Protein AF-A0A377ASV1-F1 (afdb_monomer)
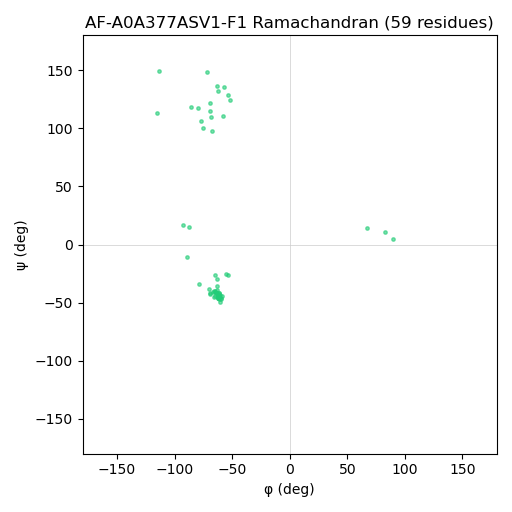
Foldseek 3Di:
DDDDPPPDDDADPCDDVNDHPVPPVVVVVVVVVVVVVVVVVVVVVVVVVVVVVVVCVVVVD

Structure (mmCIF, N/CA/C/O backbone):
data_AF-A0A377ASV1-F1
#
_entry.id   AF-A0A377ASV1-F1
#
loop_
_atom_site.group_PDB
_atom_site.id
_atom_site.type_symbol
_atom_site.label_atom_id
_atom_site.label_alt_id
_atom_site.label_comp_id
_atom_site.label_asym_id
_atom_site.label_entity_id
_atom_site.label_seq_id
_atom_site.pdbx_PDB_ins_code
_atom_site.Cartn_x
_atom_site.Cartn_y
_atom_site.Cartn_z
_atom_site.occupancy
_atom_site.B_iso_or_equiv
_atom_site.auth_seq_id
_atom_site.auth_comp_id
_atom_site.auth_asym_id
_atom_site.auth_atom_id
_atom_site.pdbx_PDB_model_num
ATOM 1 N N . MET A 1 1 ? 39.939 -20.966 -33.977 1.00 40.81 1 MET A N 1
ATOM 2 C CA . MET A 1 1 ? 38.565 -20.453 -34.162 1.00 40.81 1 MET A CA 1
ATOM 3 C C . MET A 1 1 ? 38.427 -19.187 -33.334 1.00 40.81 1 MET A C 1
ATOM 5 O O . MET A 1 1 ? 38.644 -19.255 -32.135 1.00 40.81 1 MET A O 1
ATOM 9 N N . ALA A 1 2 ? 38.194 -18.035 -33.964 1.00 59.53 2 ALA A N 1
ATOM 10 C CA . ALA A 1 2 ? 38.114 -16.758 -33.257 1.00 59.53 2 ALA A CA 1
ATOM 11 C C . ALA A 1 2 ? 36.732 -16.605 -32.604 1.00 59.53 2 ALA A C 1
ATOM 13 O O . ALA A 1 2 ? 35.709 -16.596 -33.289 1.00 59.53 2 ALA A O 1
ATOM 14 N N . GLU A 1 3 ? 36.701 -16.520 -31.277 1.00 65.19 3 GLU A N 1
ATOM 15 C CA . GLU A 1 3 ? 35.477 -16.355 -30.501 1.00 65.19 3 GLU A CA 1
ATOM 16 C C . GLU A 1 3 ? 34.895 -14.951 -30.734 1.00 65.19 3 GLU A C 1
ATOM 18 O O . GLU A 1 3 ? 35.507 -13.923 -30.432 1.00 65.19 3 GLU A O 1
ATOM 23 N N . LYS A 1 4 ? 33.709 -14.889 -31.346 1.00 68.69 4 LYS A N 1
ATOM 24 C CA . LYS A 1 4 ? 33.058 -13.632 -31.729 1.00 68.69 4 LYS A CA 1
ATOM 25 C C . LYS A 1 4 ? 32.476 -12.971 -30.474 1.00 68.69 4 LYS A C 1
ATOM 27 O O . LYS A 1 4 ? 31.410 -13.359 -29.997 1.00 68.69 4 LYS A O 1
ATOM 32 N N . LYS A 1 5 ? 33.181 -11.975 -29.927 1.00 69.75 5 LYS A N 1
ATOM 33 C CA . LYS A 1 5 ? 32.768 -11.225 -28.729 1.00 69.75 5 LYS A CA 1
ATOM 34 C C . LYS A 1 5 ? 31.393 -10.583 -28.968 1.00 69.75 5 LYS A C 1
ATOM 36 O O . LYS A 1 5 ? 31.258 -9.675 -29.784 1.00 69.75 5 LYS A O 1
ATOM 41 N N . ARG A 1 6 ? 30.350 -11.071 -28.287 1.00 73.75 6 ARG A N 1
ATOM 42 C CA . ARG A 1 6 ? 28.999 -10.493 -28.370 1.00 73.75 6 ARG A CA 1
ATOM 43 C C . ARG A 1 6 ? 29.009 -9.115 -27.716 1.00 73.75 6 ARG A C 1
ATOM 45 O O . ARG A 1 6 ? 29.095 -9.011 -26.494 1.00 73.75 6 ARG A O 1
ATOM 52 N N . THR A 1 7 ? 28.890 -8.061 -28.515 1.00 72.56 7 THR A N 1
ATOM 53 C CA . THR A 1 7 ? 28.716 -6.697 -28.008 1.00 72.56 7 THR A CA 1
ATOM 54 C C . THR A 1 7 ? 27.349 -6.597 -27.330 1.00 72.56 7 THR A C 1
ATOM 56 O O . THR A 1 7 ? 26.318 -6.456 -27.985 1.00 72.56 7 THR A O 1
ATOM 59 N N . ARG A 1 8 ? 27.314 -6.731 -26.000 1.00 70.12 8 ARG A N 1
ATOM 60 C CA . ARG A 1 8 ? 26.116 -6.445 -25.207 1.00 70.12 8 ARG A CA 1
ATOM 61 C C . ARG A 1 8 ? 26.013 -4.927 -25.086 1.00 70.12 8 ARG A C 1
ATOM 63 O O . ARG A 1 8 ? 26.782 -4.320 -24.349 1.00 70.12 8 ARG A O 1
ATOM 70 N N . TRP A 1 9 ? 25.071 -4.331 -25.808 1.00 73.19 9 TRP A N 1
ATOM 71 C CA . TRP A 1 9 ? 24.733 -2.917 -25.666 1.00 73.19 9 TRP A CA 1
ATOM 72 C C . TRP A 1 9 ? 24.463 -2.586 -24.192 1.00 73.19 9 TRP A C 1
ATOM 74 O O . TRP A 1 9 ? 23.639 -3.246 -23.547 1.00 73.19 9 TRP A O 1
ATOM 84 N N . GLN A 1 10 ? 25.180 -1.598 -23.645 1.00 71.56 10 GLN A N 1
ATOM 85 C CA . GLN A 1 10 ? 24.875 -1.086 -22.311 1.00 71.56 10 GLN A CA 1
ATOM 86 C C . GLN A 1 10 ? 23.467 -0.491 -22.324 1.00 71.56 10 GLN A C 1
ATOM 88 O O . GLN A 1 10 ? 23.103 0.275 -23.215 1.00 71.56 10 GLN A O 1
ATOM 93 N N . ARG A 1 11 ? 22.658 -0.863 -21.329 1.00 68.44 11 ARG A N 1
ATOM 94 C CA . ARG A 1 11 ? 21.334 -0.266 -21.150 1.00 68.44 11 ARG A CA 1
ATOM 95 C C . ARG A 1 11 ? 21.494 1.160 -20.638 1.00 68.44 11 ARG A C 1
ATOM 97 O O . ARG A 1 11 ? 22.439 1.450 -19.910 1.00 68.44 11 ARG A O 1
ATOM 104 N N . ARG A 1 12 ? 20.557 2.036 -21.010 1.00 69.62 12 ARG A N 1
ATOM 105 C CA . ARG A 1 12 ? 20.553 3.438 -20.584 1.00 69.62 12 ARG A CA 1
ATOM 106 C C . ARG A 1 12 ? 20.624 3.501 -19.047 1.00 69.62 12 ARG A C 1
ATOM 108 O O . ARG A 1 12 ? 19.816 2.822 -18.398 1.00 69.62 12 ARG A O 1
ATOM 115 N N . PRO A 1 13 ? 21.559 4.269 -18.460 1.00 69.69 13 PRO A N 1
ATOM 116 C CA . PRO A 1 13 ? 21.640 4.412 -17.011 1.00 69.69 13 PRO A CA 1
ATOM 117 C C . PRO A 1 13 ? 20.300 4.937 -16.475 1.00 69.69 13 PRO A C 1
ATOM 119 O O . PRO A 1 13 ? 19.674 5.796 -17.094 1.00 69.69 13 PRO A O 1
ATOM 122 N N . GLY A 1 14 ? 19.815 4.348 -15.380 1.00 69.56 14 GLY A N 1
ATOM 123 C CA . GLY A 1 14 ? 18.484 4.635 -14.825 1.00 69.56 14 GLY A CA 1
ATOM 124 C C . GLY A 1 14 ? 17.338 3.766 -15.366 1.00 69.56 14 GLY A C 1
ATOM 125 O O . GLY A 1 14 ? 16.189 3.997 -15.002 1.00 69.56 14 GLY A O 1
ATOM 126 N N . THR A 1 15 ? 17.617 2.758 -16.204 1.00 66.94 15 THR A N 1
ATOM 127 C CA . THR A 1 15 ? 16.606 1.779 -16.649 1.00 66.94 15 THR A CA 1
ATOM 128 C C . THR A 1 15 ? 16.926 0.372 -16.145 1.00 66.94 15 THR A C 1
ATOM 130 O O . THR A 1 15 ? 17.892 -0.265 -16.571 1.00 66.94 15 THR A O 1
ATOM 133 N N . THR A 1 16 ? 16.089 -0.163 -15.255 1.00 68.19 16 THR A N 1
ATOM 134 C CA . THR A 1 16 ? 16.164 -1.574 -14.854 1.00 68.19 16 THR A CA 1
ATOM 135 C C . THR A 1 16 ? 15.364 -2.396 -15.861 1.00 68.19 16 THR A C 1
ATOM 137 O O . THR A 1 16 ? 14.178 -2.169 -16.070 1.00 68.19 16 THR A O 1
ATOM 140 N N . GLY A 1 17 ? 16.017 -3.318 -16.574 1.00 71.06 17 GLY A N 1
ATOM 141 C CA . GLY A 1 17 ? 15.342 -4.157 -17.577 1.00 71.06 17 GLY A CA 1
ATOM 142 C C . GLY A 1 17 ? 14.817 -3.415 -18.819 1.00 71.06 17 GLY A C 1
ATOM 143 O O . GLY A 1 17 ? 14.051 -3.999 -19.578 1.00 71.06 17 GLY A O 1
ATOM 144 N N . GLY A 1 18 ? 15.232 -2.163 -19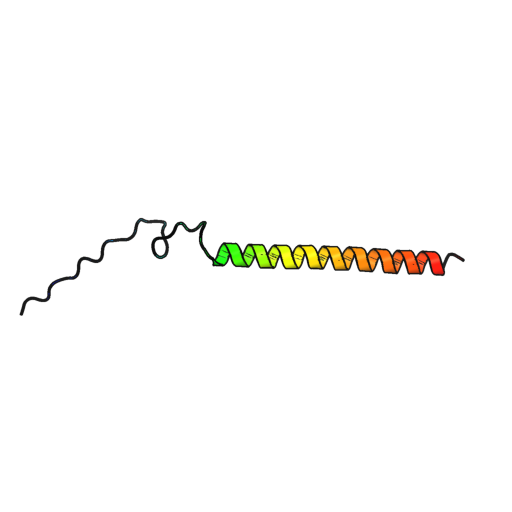.057 1.00 69.69 18 GLY A N 1
ATOM 145 C CA . GLY A 1 18 ? 14.819 -1.372 -20.227 1.00 69.69 18 GLY A CA 1
ATOM 146 C C . GLY A 1 18 ? 13.469 -0.655 -20.092 1.00 69.69 18 GLY A C 1
ATOM 147 O O . GLY A 1 18 ? 12.972 -0.133 -21.085 1.00 69.69 18 GLY A O 1
ATOM 148 N N . LYS A 1 19 ? 12.882 -0.606 -18.888 1.00 68.44 19 LYS A N 1
ATOM 149 C CA . LYS A 1 19 ? 11.670 0.172 -18.581 1.00 68.44 19 LYS A CA 1
ATOM 150 C C . LYS A 1 19 ? 12.004 1.302 -17.602 1.00 68.44 19 LYS A C 1
ATOM 152 O O . LYS A 1 19 ? 12.932 1.174 -16.802 1.00 68.44 19 LYS A O 1
ATOM 157 N N . LEU A 1 20 ? 11.277 2.419 -17.699 1.00 69.75 20 LEU A N 1
ATOM 158 C CA . LEU A 1 20 ? 11.350 3.503 -16.715 1.00 69.75 20 LEU A CA 1
ATOM 159 C C . LEU A 1 20 ? 10.865 2.969 -15.362 1.00 69.75 20 LEU A C 1
ATOM 161 O O . LEU A 1 20 ? 9.826 2.310 -15.309 1.00 69.75 20 LEU A O 1
ATOM 165 N N . THR A 1 21 ? 11.573 3.299 -14.284 1.00 62.06 21 THR A N 1
ATOM 166 C CA . THR A 1 21 ? 11.264 2.847 -12.913 1.00 62.06 21 THR A CA 1
ATOM 167 C C . THR A 1 21 ? 9.839 3.185 -12.466 1.00 62.06 21 THR A C 1
ATOM 169 O O . THR A 1 21 ? 9.249 2.476 -11.657 1.00 62.06 21 THR A O 1
ATOM 172 N N . TRP A 1 22 ? 9.228 4.228 -13.036 1.00 62.41 22 TRP A N 1
ATOM 173 C CA . TRP A 1 22 ? 7.841 4.596 -12.740 1.00 62.41 22 TRP A CA 1
ATOM 174 C C . TRP A 1 22 ? 6.817 3.525 -13.145 1.00 62.41 22 TRP A C 1
ATOM 176 O O . TRP A 1 22 ? 5.781 3.377 -12.501 1.00 62.41 22 TRP A O 1
ATOM 186 N N . ASN A 1 23 ? 7.121 2.740 -14.183 1.00 66.31 23 ASN A N 1
ATOM 187 C CA . ASN A 1 23 ? 6.263 1.660 -14.668 1.00 66.31 23 ASN A CA 1
ATOM 188 C C . ASN A 1 23 ? 6.623 0.302 -14.035 1.00 66.31 23 ASN A C 1
ATOM 190 O O . ASN A 1 23 ? 6.246 -0.755 -14.554 1.00 66.31 23 ASN A O 1
ATOM 194 N N . ASP A 1 24 ? 7.375 0.296 -12.934 1.00 71.31 24 ASP A N 1
ATOM 195 C CA . ASP A 1 24 ? 7.652 -0.938 -12.217 1.00 71.31 24 ASP A CA 1
ATOM 196 C C . ASP A 1 24 ? 6.379 -1.456 -11.545 1.00 71.31 24 ASP A C 1
ATOM 198 O O . ASP A 1 24 ? 5.764 -0.815 -10.691 1.00 71.31 24 ASP A O 1
ATOM 202 N N . TRP A 1 25 ? 6.008 -2.686 -11.904 1.00 68.69 25 TRP A N 1
ATOM 203 C CA . TRP A 1 25 ? 4.870 -3.415 -11.339 1.00 68.69 25 TRP A CA 1
ATOM 204 C C . TRP A 1 25 ? 4.919 -3.497 -9.805 1.00 68.69 25 TRP A C 1
ATOM 206 O O . TRP A 1 25 ? 3.872 -3.548 -9.167 1.00 68.69 25 TRP A O 1
ATOM 216 N N . ARG A 1 26 ? 6.122 -3.432 -9.216 1.00 66.12 26 ARG A N 1
ATOM 217 C CA . ARG A 1 26 ? 6.346 -3.373 -7.767 1.00 66.12 26 ARG A CA 1
ATOM 218 C C . ARG A 1 26 ? 5.734 -2.120 -7.138 1.00 66.12 26 ARG A C 1
ATOM 220 O O . ARG A 1 26 ? 5.032 -2.239 -6.140 1.00 66.12 26 ARG A O 1
ATOM 227 N N . ASN A 1 27 ? 5.929 -0.946 -7.744 1.00 69.12 27 ASN A N 1
ATOM 228 C CA . ASN A 1 27 ? 5.349 0.308 -7.255 1.00 69.12 27 ASN A CA 1
ATOM 229 C C . ASN A 1 27 ? 3.812 0.272 -7.348 1.00 69.12 27 ASN A C 1
ATOM 231 O O . ASN A 1 27 ? 3.106 0.635 -6.406 1.00 69.12 27 ASN A O 1
ATOM 235 N N . ALA A 1 28 ? 3.289 -0.291 -8.442 1.00 74.88 28 ALA A N 1
ATOM 236 C CA . ALA A 1 28 ? 1.853 -0.476 -8.628 1.00 74.88 28 ALA A CA 1
ATOM 237 C C . ALA A 1 28 ? 1.235 -1.427 -7.582 1.00 74.88 28 ALA A C 1
ATOM 239 O O . ALA A 1 28 ? 0.159 -1.146 -7.052 1.00 74.88 28 ALA A O 1
ATOM 240 N N . THR A 1 29 ? 1.897 -2.540 -7.249 1.00 81.69 29 THR A N 1
ATOM 241 C CA . THR A 1 29 ? 1.407 -3.467 -6.214 1.00 81.69 29 THR A CA 1
ATOM 242 C C . THR A 1 29 ? 1.491 -2.881 -4.811 1.00 81.69 29 THR A C 1
ATOM 244 O O . THR A 1 29 ? 0.562 -3.076 -4.028 1.00 81.69 29 THR A O 1
ATOM 247 N N . THR A 1 30 ? 2.549 -2.128 -4.499 1.00 84.56 30 THR A N 1
ATOM 248 C CA . THR A 1 30 ? 2.700 -1.465 -3.197 1.00 84.56 30 THR A CA 1
ATOM 249 C C . THR A 1 30 ? 1.581 -0.454 -2.972 1.00 84.56 30 THR A C 1
ATOM 251 O O . THR A 1 30 ? 0.952 -0.471 -1.916 1.00 84.56 30 THR A O 1
ATOM 254 N N . TRP A 1 31 ? 1.245 0.352 -3.983 1.00 84.75 31 TRP A N 1
ATOM 255 C CA . TRP A 1 31 ? 0.150 1.321 -3.886 1.00 84.75 31 TRP A CA 1
ATOM 256 C C . TRP A 1 31 ? -1.222 0.657 -3.708 1.00 84.75 31 TRP A C 1
ATOM 258 O O . TRP A 1 31 ? -2.027 1.084 -2.879 1.00 84.75 31 TRP A O 1
ATOM 268 N N . ARG A 1 32 ? -1.478 -0.446 -4.423 1.00 88.19 32 ARG A N 1
ATOM 269 C CA . ARG A 1 32 ? -2.704 -1.247 -4.245 1.00 88.19 32 ARG A CA 1
ATOM 270 C C . ARG A 1 32 ? -2.817 -1.818 -2.831 1.00 88.19 32 A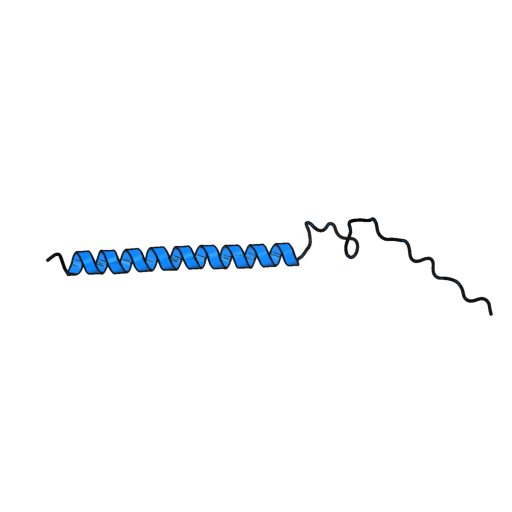RG A C 1
ATOM 272 O O . ARG A 1 32 ? -3.892 -1.792 -2.245 1.00 88.19 32 ARG A O 1
ATOM 279 N N . LYS A 1 33 ? -1.718 -2.318 -2.263 1.00 90.44 33 LYS A N 1
ATOM 280 C CA . LYS A 1 33 ? -1.708 -2.840 -0.888 1.00 90.44 33 LYS A CA 1
ATOM 281 C C . LYS A 1 33 ? -1.873 -1.731 0.149 1.00 90.44 33 LYS A C 1
ATOM 283 O O . LYS A 1 33 ? -2.655 -1.899 1.079 1.00 90.44 33 LYS A O 1
ATOM 288 N N . ALA A 1 34 ? -1.209 -0.594 -0.037 1.00 93.50 34 ALA A N 1
ATOM 289 C CA . ALA A 1 34 ? -1.339 0.562 0.846 1.00 93.50 34 ALA A CA 1
ATOM 290 C C . ALA A 1 34 ? -2.777 1.102 0.871 1.00 93.50 34 ALA A C 1
ATOM 292 O O . ALA A 1 34 ? -3.334 1.330 1.941 1.00 93.50 34 ALA A O 1
ATOM 293 N N . THR A 1 35 ? -3.412 1.231 -0.295 1.00 95.69 35 THR A N 1
ATOM 294 C CA . THR A 1 35 ? -4.817 1.662 -0.395 1.00 95.69 35 THR A CA 1
ATOM 295 C C . THR A 1 35 ? -5.784 0.645 0.209 1.00 95.69 35 THR A C 1
ATOM 297 O O . THR A 1 35 ? -6.695 1.042 0.931 1.00 95.69 35 THR A O 1
ATOM 300 N N . GLN A 1 36 ? -5.565 -0.660 0.003 1.00 96.38 36 GLN A N 1
ATOM 301 C CA . GLN A 1 36 ? -6.348 -1.704 0.680 1.00 96.38 36 GLN A CA 1
ATOM 302 C C . GLN A 1 36 ? -6.252 -1.602 2.208 1.00 96.38 36 GLN A C 1
ATOM 304 O O . GLN A 1 36 ? -7.272 -1.685 2.889 1.00 96.38 36 GLN A O 1
ATOM 309 N N . LEU A 1 37 ? -5.047 -1.394 2.745 1.00 96.88 37 LEU A N 1
ATOM 310 C CA . LEU A 1 37 ? -4.837 -1.232 4.186 1.00 96.88 37 LEU A CA 1
ATOM 311 C C . LEU A 1 37 ? -5.480 0.049 4.723 1.00 96.88 37 LEU A C 1
ATOM 313 O O . LEU A 1 37 ? -6.104 0.014 5.779 1.00 96.88 37 LEU A O 1
ATOM 317 N N . LEU A 1 38 ? -5.379 1.157 3.987 1.00 97.06 38 LEU A N 1
ATOM 318 C CA . LEU A 1 38 ? -6.005 2.424 4.362 1.00 97.06 38 LEU A CA 1
ATOM 319 C C . LEU A 1 38 ? -7.530 2.290 4.455 1.00 97.06 38 LEU A C 1
ATOM 321 O O . LEU A 1 38 ? -8.121 2.665 5.466 1.00 97.06 38 LEU A O 1
ATOM 325 N N . LEU A 1 39 ? -8.161 1.711 3.431 1.00 97.00 39 LEU A N 1
ATOM 326 C CA . LEU A 1 39 ? -9.610 1.497 3.415 1.00 97.00 39 LEU A CA 1
ATOM 327 C C . LEU A 1 39 ? -10.054 0.549 4.533 1.00 97.00 39 LEU A C 1
ATOM 329 O O . LEU A 1 39 ? -11.077 0.788 5.174 1.00 97.00 39 LEU A O 1
ATOM 333 N N . LEU A 1 40 ? -9.267 -0.493 4.809 1.00 97.56 40 LEU A N 1
ATOM 334 C CA . LEU A 1 40 ? -9.527 -1.403 5.920 1.00 97.56 40 LEU A CA 1
ATOM 335 C C . LEU A 1 40 ? -9.458 -0.677 7.272 1.00 97.56 40 LEU A C 1
ATOM 337 O O . LEU A 1 40 ? -10.356 -0.841 8.096 1.00 97.56 40 LEU A O 1
ATOM 341 N N . ALA A 1 41 ? -8.435 0.152 7.488 1.00 97.50 41 ALA A N 1
ATOM 342 C CA . ALA A 1 41 ? -8.277 0.928 8.715 1.00 97.50 41 ALA A CA 1
ATOM 343 C C . ALA A 1 41 ? -9.441 1.907 8.927 1.00 97.50 41 ALA A C 1
ATOM 345 O O . ALA A 1 41 ? -9.999 1.972 10.023 1.00 97.50 41 ALA A O 1
ATOM 346 N N . MET A 1 42 ? -9.861 2.612 7.870 1.00 97.56 42 MET A N 1
ATOM 347 C CA . MET A 1 42 ? -11.039 3.483 7.918 1.00 97.56 42 MET A CA 1
ATOM 348 C C . MET A 1 42 ? -12.299 2.695 8.283 1.00 97.56 42 MET A C 1
ATOM 350 O O . MET A 1 42 ? -13.051 3.112 9.161 1.00 97.56 42 MET A O 1
ATOM 354 N N . ASN A 1 43 ? -12.513 1.537 7.656 1.00 96.69 43 ASN A N 1
ATOM 355 C CA . ASN A 1 43 ? -13.677 0.701 7.934 1.00 96.69 43 ASN A CA 1
ATOM 356 C C . ASN A 1 43 ? -13.717 0.225 9.397 1.00 96.69 43 ASN A C 1
ATOM 358 O O . ASN A 1 43 ? -14.769 0.271 10.033 1.00 96.69 43 ASN A O 1
ATOM 362 N N . ILE A 1 44 ? -12.571 -0.176 9.957 1.00 96.88 44 ILE A N 1
ATOM 363 C CA . ILE A 1 44 ? -12.461 -0.564 11.372 1.00 96.88 44 ILE A CA 1
ATOM 364 C C . ILE A 1 44 ? -12.793 0.621 12.285 1.00 96.88 44 ILE A C 1
ATOM 366 O O . ILE A 1 44 ? -13.562 0.457 13.230 1.00 96.88 44 ILE A O 1
ATOM 370 N N . LEU A 1 45 ? -12.267 1.813 11.988 1.00 95.81 45 LEU A N 1
ATOM 371 C CA . LEU A 1 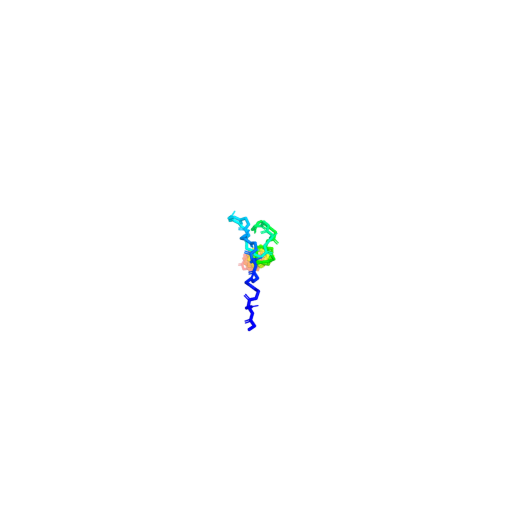45 ? -12.530 3.020 12.772 1.00 95.81 45 LEU A CA 1
ATOM 372 C C . LEU A 1 45 ? -14.019 3.387 12.772 1.00 95.81 45 LEU A C 1
ATOM 374 O O . LEU A 1 45 ? -14.587 3.627 13.838 1.00 95.81 45 LEU A O 1
ATOM 378 N N . TYR A 1 46 ? -14.666 3.378 11.604 1.00 94.62 46 TYR A N 1
ATOM 379 C CA . TYR A 1 46 ? -16.104 3.634 11.503 1.00 94.62 46 TYR A CA 1
ATOM 380 C C . TYR A 1 46 ? -16.920 2.587 12.259 1.00 94.62 46 TYR A C 1
ATOM 382 O O . TYR A 1 46 ? -17.811 2.947 13.027 1.00 94.62 46 TYR A O 1
ATOM 390 N N . CY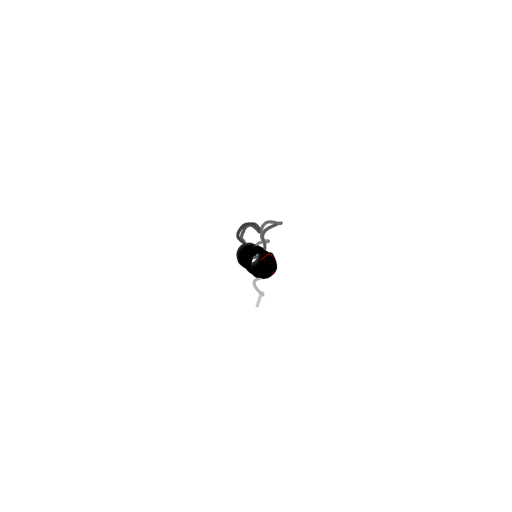S A 1 47 ? -16.599 1.304 12.090 1.00 92.00 47 CYS A N 1
ATOM 391 C CA . CYS A 1 47 ? -17.307 0.224 12.768 1.00 92.00 47 CYS A CA 1
ATOM 392 C C . CYS A 1 47 ? -17.172 0.340 14.295 1.00 92.00 47 CYS A C 1
ATOM 394 O O . CYS A 1 47 ? -18.170 0.288 15.012 1.00 92.00 47 CYS A O 1
ATOM 396 N N . HIS A 1 48 ? -15.962 0.601 14.795 1.00 94.88 48 HIS A N 1
ATOM 397 C CA . HIS A 1 48 ? -15.720 0.833 16.217 1.00 94.88 48 HIS A CA 1
ATOM 398 C C . HIS A 1 48 ? -16.509 2.041 16.740 1.00 94.88 48 HIS A C 1
ATOM 400 O O . HIS A 1 48 ? -17.188 1.941 17.760 1.00 94.88 48 HIS A O 1
ATOM 406 N N . HIS A 1 49 ? -16.478 3.170 16.027 1.00 93.12 49 HIS A N 1
ATOM 407 C CA . HIS A 1 49 ? -17.214 4.372 16.418 1.00 93.12 49 HIS A CA 1
ATOM 408 C C . HIS A 1 49 ? -18.732 4.133 16.470 1.00 93.12 49 HIS A C 1
ATOM 410 O O . HIS A 1 49 ? -19.385 4.537 17.430 1.00 93.12 49 HIS A O 1
ATOM 416 N N . VAL A 1 50 ? -19.297 3.431 15.482 1.00 93.19 50 VAL A N 1
ATOM 417 C CA . VAL A 1 50 ? -20.725 3.071 15.454 1.00 93.19 50 VAL A CA 1
ATOM 418 C C . VAL A 1 50 ? -21.089 2.134 16.607 1.00 93.19 50 VAL A C 1
ATOM 420 O O . VAL A 1 50 ? -22.118 2.331 17.252 1.00 93.19 50 VAL A O 1
ATOM 423 N N . LEU A 1 51 ? -20.247 1.143 16.910 1.00 90.81 51 LEU A N 1
ATOM 424 C CA . LEU A 1 51 ? -20.472 0.218 18.023 1.00 90.81 51 LEU A CA 1
ATOM 425 C C . LEU A 1 51 ? -20.427 0.926 19.382 1.00 90.81 51 LEU A C 1
ATOM 427 O O . LEU A 1 51 ? -21.309 0.698 20.211 1.00 90.81 51 LEU A O 1
ATOM 431 N N . VAL A 1 52 ? -19.443 1.803 19.599 1.00 90.94 52 VAL A N 1
ATOM 432 C CA . VAL A 1 52 ? -19.310 2.591 20.835 1.00 90.94 52 VAL A CA 1
ATOM 433 C C . VAL A 1 52 ? -20.467 3.571 20.984 1.00 90.94 52 VAL A C 1
ATOM 435 O O . VAL A 1 52 ? -21.077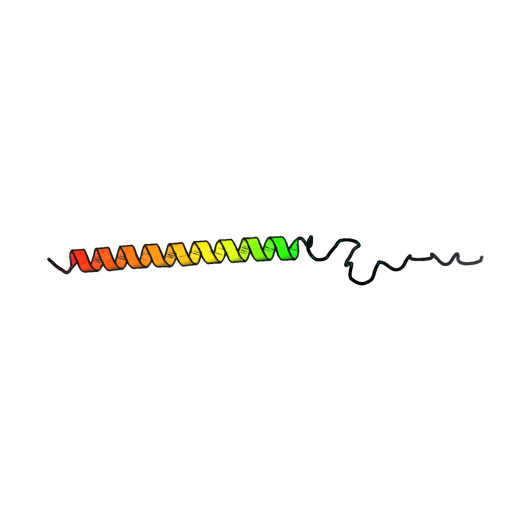 3.628 22.049 1.00 90.94 52 VAL A O 1
ATOM 438 N N . LEU A 1 53 ? -20.832 4.290 19.921 1.00 88.25 53 LEU A N 1
ATOM 439 C CA . LEU A 1 53 ? -21.983 5.191 19.941 1.00 88.25 53 LEU A CA 1
ATOM 440 C C . LEU A 1 53 ? -23.279 4.422 20.235 1.00 88.25 53 LEU A C 1
ATOM 442 O O . LEU A 1 53 ? -24.065 4.837 21.082 1.00 88.25 53 LEU A O 1
ATOM 446 N N . GLY A 1 54 ? -23.477 3.261 19.606 1.00 88.31 54 GLY A N 1
ATOM 447 C CA . GLY A 1 54 ? -24.613 2.386 19.891 1.00 88.31 54 GLY A CA 1
ATOM 448 C C . GLY A 1 54 ? -24.618 1.848 21.327 1.00 88.31 54 GLY A C 1
ATOM 449 O O . GLY A 1 54 ? -25.683 1.705 21.923 1.00 88.31 54 GLY A O 1
ATOM 450 N N . ALA A 1 55 ? -23.452 1.562 21.912 1.00 85.44 55 ALA A N 1
ATOM 451 C CA . ALA A 1 55 ? -23.332 1.158 23.313 1.00 85.44 55 ALA A CA 1
ATOM 452 C C . ALA A 1 55 ? -23.651 2.312 24.279 1.00 85.44 55 ALA A C 1
ATOM 454 O O . ALA A 1 55 ? -24.399 2.111 25.233 1.00 85.44 55 ALA A O 1
ATOM 455 N N . LEU A 1 56 ? -23.160 3.523 24.003 1.00 84.38 56 LEU A N 1
ATOM 456 C CA . LEU A 1 56 ? -23.466 4.723 24.788 1.00 84.38 56 LEU A CA 1
ATOM 457 C C . LEU A 1 56 ? -24.958 5.065 24.741 1.00 84.38 56 LEU A C 1
ATOM 459 O O . LEU A 1 56 ? -25.563 5.305 25.781 1.00 84.38 56 LEU A O 1
ATOM 463 N N . LEU A 1 57 ? -25.577 5.007 23.559 1.00 84.50 57 LEU A N 1
ATOM 464 C CA . LEU A 1 57 ? -27.017 5.240 23.401 1.00 84.50 57 LEU A CA 1
ATOM 465 C C . LEU A 1 57 ? -27.880 4.179 24.104 1.00 84.50 57 LEU A C 1
ATOM 467 O O . LEU A 1 57 ? -29.012 4.474 24.480 1.00 84.50 57 LEU A O 1
ATOM 471 N N . ARG A 1 58 ? -27.370 2.953 24.287 1.00 77.81 58 ARG A N 1
ATOM 472 C CA . ARG A 1 58 ? -28.058 1.892 25.044 1.00 77.81 58 ARG A CA 1
ATOM 473 C C . ARG A 1 58 ? -27.931 2.046 26.559 1.00 77.81 58 ARG A C 1
ATOM 475 O O . ARG A 1 58 ? -28.879 1.707 27.250 1.00 77.81 58 ARG A O 1
ATOM 482 N N . ASN A 1 59 ? -26.800 2.550 27.051 1.00 76.12 59 ASN A N 1
ATOM 483 C CA . ASN A 1 59 ? -26.543 2.738 28.486 1.00 76.12 59 ASN A CA 1
ATOM 484 C C . ASN A 1 59 ? -26.995 4.110 29.023 1.00 76.12 59 ASN A C 1
ATOM 486 O O . ASN A 1 59 ? -26.976 4.325 30.228 1.00 76.12 59 ASN A O 1
ATOM 490 N N . GLY A 1 60 ? -27.360 5.050 28.145 1.00 66.69 60 GLY A N 1
ATOM 491 C CA . GLY A 1 60 ? -27.897 6.369 28.504 1.00 66.69 60 GLY A CA 1
ATOM 492 C C . GLY A 1 60 ? -29.419 6.414 28.700 1.00 66.69 60 GLY A C 1
ATOM 493 O O . GLY A 1 60 ? -29.987 7.504 28.663 1.00 66.69 60 GLY A O 1
ATOM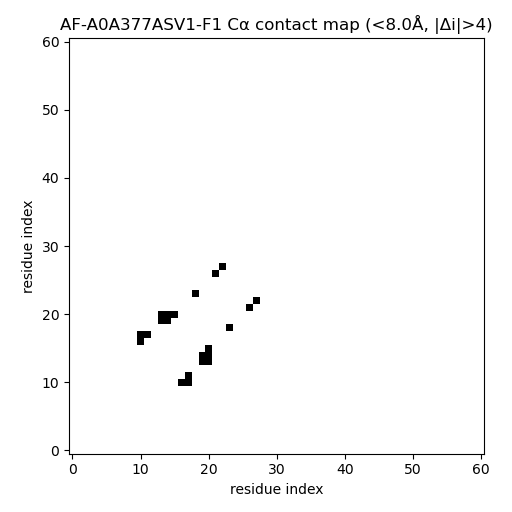 494 N N . LYS A 1 61 ? -30.073 5.256 28.847 1.00 55.38 61 LYS A N 1
ATOM 495 C CA . LYS A 1 61 ? -31.477 5.114 29.254 1.00 55.38 61 LYS A CA 1
ATOM 4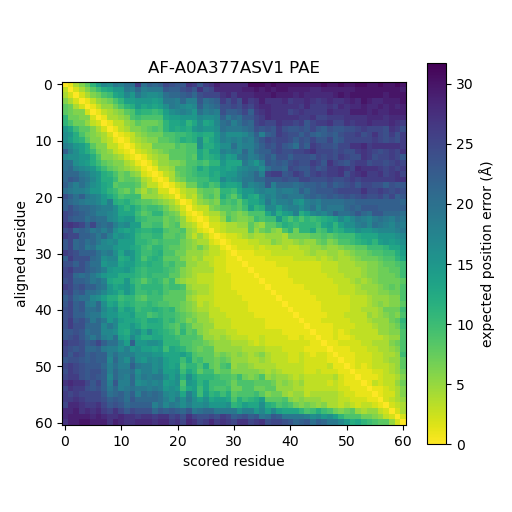96 C C . LYS A 1 61 ? -31.550 4.456 30.620 1.00 55.38 61 LYS A C 1
ATOM 498 O O . LYS A 1 61 ? -30.770 3.502 30.827 1.00 55.38 61 LYS A O 1
#

Secondary structure (DSSP, 8-state):
--------PPPPTTEETTEEGGG-HHHHHHHHHHHHHHHHHHHHHHHHHHHHHHH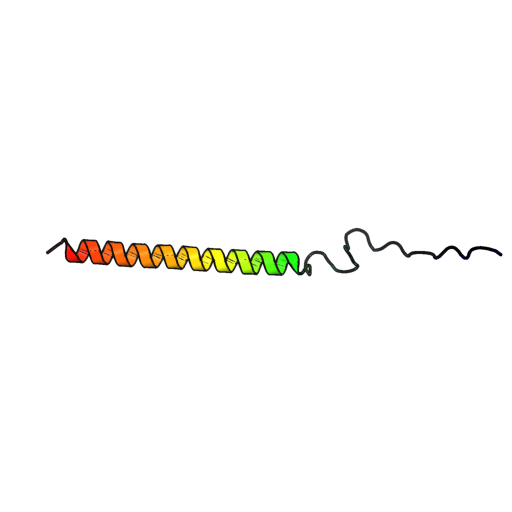HHHHT-

pLDDT: mean 79.38, std 13.39, range [40.81, 97.56]

Solvent-accessible surface area (backbone atoms only — not comparable to full-atom values): 3870 Å² total; per-residue (Å²): 133,86,82,80,79,79,83,74,78,80,70,64,89,82,37,71,94,81,40,59,68,89,75,35,67,66,61,56,50,51,51,54,52,51,51,52,50,50,53,50,52,52,51,51,52,52,52,51,51,52,51,50,53,53,49,51,66,62,68,74,106

Radius of gyration: 27.11 Å; Cα contacts (8 Å, |Δi|>4): 11; chains: 1; bounding box: 70×27×63 Å

Sequence (61 aa):
MAEKKRTRWQRRPGTTGGKLTWNDWRNATTWRKATQLLLLAMNILYCHHVLVLGALLRNGK

Mean predicted aligned error: 12.98 Å

Organism: Escherichia coli (NCBI:txid562)